Protein AF-A0A9Q0DMM7-F1 (afdb_monomer_lite)

Secondary structure (DSSP, 8-state):
----------------------------PPP--EEEEEE-SSEEEEEEE-TTS-EEEEEEEE-HHHHHHTTS--HHHHHHHHHHHHHHHHHHHHHHTT---HHHHGGGG-TT-HHHHHHHHHHHHHHHHHHHHTTT-HHHHHHHHHHHHHHHGGGSGGGTT-SSTTTT--

Structure (mmCIF, N/CA/C/O backbone):
data_AF-A0A9Q0DMM7-F1
#
_entry.id   AF-A0A9Q0DMM7-F1
#
loop_
_atom_site.group_PDB
_atom_site.id
_atom_site.type_symbol
_atom_site.label_atom_id
_atom_site.label_alt_id
_atom_site.label_comp_id
_atom_site.label_asym_id
_atom_site.label_entity_id
_atom_site.label_seq_id
_atom_site.pdbx_PDB_ins_code
_atom_site.Cartn_x
_atom_site.Cartn_y
_atom_site.Cartn_z
_atom_site.occupancy
_atom_site.B_iso_or_equiv
_atom_site.auth_seq_id
_atom_site.auth_comp_id
_atom_site.auth_asym_id
_atom_site.auth_atom_id
_atom_site.pdbx_PDB_model_num
ATOM 1 N N . MET A 1 1 ? -28.300 35.773 27.683 1.00 30.55 1 MET A N 1
ATOM 2 C CA . MET A 1 1 ? -27.176 36.461 28.358 1.00 30.55 1 MET A CA 1
ATOM 3 C C . MET A 1 1 ? -25.906 35.938 27.689 1.00 30.55 1 MET A C 1
ATOM 5 O O . MET A 1 1 ? -25.625 34.771 27.872 1.00 30.55 1 MET A O 1
ATOM 9 N N . PHE A 1 2 ? -25.203 36.605 26.772 1.00 29.02 2 PHE A N 1
ATOM 10 C CA . PHE A 1 2 ? -25.116 38.011 26.368 1.00 29.02 2 PHE A CA 1
ATOM 11 C C . PHE A 1 2 ? -25.062 38.158 24.834 1.00 29.02 2 PHE A C 1
ATOM 13 O O . PHE A 1 2 ? -24.636 37.261 24.115 1.00 29.02 2 PHE A O 1
ATOM 20 N N . THR A 1 3 ? -25.513 39.324 24.383 1.00 26.81 3 THR A N 1
ATOM 21 C CA . THR A 1 3 ? -25.592 39.852 23.017 1.00 26.81 3 THR A CA 1
ATOM 22 C C . THR A 1 3 ? -24.279 40.501 22.562 1.00 26.81 3 THR A C 1
ATOM 24 O O . THR A 1 3 ? -23.612 41.165 23.353 1.00 26.81 3 THR A O 1
ATOM 27 N N . PHE A 1 4 ? -23.953 40.378 21.272 1.00 29.50 4 PHE A N 1
ATOM 28 C CA . PHE A 1 4 ? -22.890 41.130 20.592 1.00 29.50 4 PHE A CA 1
ATOM 29 C C . PHE A 1 4 ? -23.296 42.605 20.417 1.00 29.50 4 PHE A C 1
ATOM 31 O O . PHE A 1 4 ? -24.416 42.882 19.993 1.00 29.50 4 PHE A O 1
ATOM 38 N N . SER A 1 5 ? -22.385 43.544 20.695 1.00 28.59 5 SER A N 1
ATOM 39 C CA . SER A 1 5 ? -22.542 44.965 20.354 1.00 28.59 5 SER A CA 1
ATOM 40 C C . SER A 1 5 ? -21.302 45.477 19.625 1.00 28.59 5 SER A C 1
ATOM 42 O O . SER A 1 5 ? -20.171 45.342 20.091 1.00 28.59 5 SER A O 1
ATOM 44 N N . SER A 1 6 ? -21.547 46.044 18.451 1.00 35.44 6 SER A N 1
ATOM 45 C CA . SER A 1 6 ? -20.619 46.744 17.571 1.00 35.44 6 SER A CA 1
ATOM 46 C C . SER A 1 6 ? -20.380 48.177 18.047 1.00 35.44 6 SER A C 1
ATOM 48 O O . SER A 1 6 ? -21.360 48.891 18.248 1.00 35.44 6 SER A O 1
ATOM 50 N N . SER A 1 7 ? -19.117 48.618 18.128 1.00 31.31 7 SER A N 1
ATOM 51 C CA . SER A 1 7 ? -18.622 49.970 17.767 1.00 31.31 7 SER A CA 1
ATOM 52 C C . SER A 1 7 ? -17.307 50.284 18.484 1.00 31.31 7 SER A C 1
ATOM 54 O O . SER A 1 7 ? -17.324 50.510 19.685 1.00 31.31 7 SER A O 1
ATOM 56 N N . CYS A 1 8 ? -16.191 50.399 17.755 1.00 29.12 8 CYS A N 1
ATOM 57 C CA . CYS A 1 8 ? -15.262 51.524 17.941 1.00 29.12 8 CYS A CA 1
ATOM 58 C C . CYS A 1 8 ? -14.242 51.574 16.792 1.00 29.12 8 CYS A C 1
ATOM 60 O O . CYS A 1 8 ? -13.250 50.851 16.763 1.00 29.12 8 CYS A O 1
ATOM 62 N N . LEU A 1 9 ? -14.527 52.434 15.817 1.00 33.62 9 LEU A N 1
ATOM 63 C CA . LEU A 1 9 ? -13.656 52.799 14.705 1.00 33.62 9 LEU A CA 1
ATOM 64 C C . LEU A 1 9 ? -12.988 54.144 15.037 1.00 33.62 9 LEU A C 1
ATOM 66 O O . LEU A 1 9 ? -13.688 55.073 15.437 1.00 33.62 9 LEU A O 1
ATOM 70 N N . ARG A 1 10 ? -11.688 54.246 14.714 1.00 33.25 10 ARG A N 1
ATOM 71 C CA . ARG A 1 10 ? -10.814 55.441 14.578 1.00 33.25 10 ARG A CA 1
ATOM 72 C C . ARG A 1 10 ? -9.866 55.768 15.739 1.00 33.25 10 ARG A C 1
ATOM 74 O O . ARG A 1 10 ? -10.251 56.414 16.706 1.00 33.25 10 ARG A O 1
ATOM 81 N N . LYS A 1 11 ? -8.567 55.576 15.478 1.00 35.16 11 LYS A N 1
ATOM 82 C CA . LYS A 1 11 ? -7.659 56.669 15.057 1.00 35.16 11 LYS A CA 1
ATOM 83 C C . LYS A 1 11 ? -6.319 56.109 14.546 1.00 35.16 11 LYS A C 1
ATOM 85 O O . LYS A 1 11 ? -5.610 55.437 15.280 1.00 35.16 11 LYS A O 1
ATOM 90 N N . LEU A 1 12 ? -5.991 56.415 13.289 1.00 35.47 12 LEU A N 1
ATOM 91 C CA . LEU A 1 12 ? -4.616 56.443 12.763 1.00 35.47 12 LEU A CA 1
ATOM 92 C C . LEU A 1 12 ? -3.991 57.810 13.114 1.00 35.47 12 LEU A C 1
ATOM 94 O O . LEU A 1 12 ? -4.735 58.779 13.294 1.00 35.47 12 LEU A O 1
ATOM 98 N N . PRO A 1 13 ? -2.652 57.918 13.157 1.00 37.44 13 PRO A N 1
ATOM 99 C CA . PRO A 1 13 ? -1.992 58.518 12.000 1.00 37.44 13 PRO A CA 1
ATOM 100 C C . PRO A 1 13 ? -0.751 57.754 11.511 1.00 37.44 13 PRO A C 1
ATOM 102 O O . PRO A 1 13 ? -0.219 56.854 12.149 1.00 37.44 13 PRO A O 1
ATOM 105 N N . GLN A 1 14 ? -0.374 58.134 10.296 1.00 43.25 14 GLN A N 1
ATOM 106 C CA . GLN A 1 14 ? 0.559 57.529 9.358 1.00 43.25 14 GLN A CA 1
ATOM 107 C C . GLN A 1 14 ? 2.015 57.500 9.845 1.00 43.25 14 GLN A C 1
ATOM 109 O O . GLN A 1 14 ? 2.543 58.522 10.273 1.00 43.25 14 GLN A O 1
ATOM 114 N N . PHE A 1 15 ? 2.705 56.382 9.606 1.00 33.47 15 PHE A N 1
ATOM 115 C CA . PHE A 1 15 ? 4.118 56.414 9.229 1.00 33.47 15 PHE A CA 1
ATOM 116 C C . PHE A 1 15 ? 4.385 55.340 8.170 1.00 33.47 15 PHE A C 1
ATOM 118 O O . PHE A 1 15 ? 4.264 54.140 8.405 1.00 33.47 15 PHE A O 1
ATOM 125 N N . CYS A 1 16 ? 4.670 55.809 6.959 1.00 33.88 16 CYS A N 1
ATOM 126 C CA . CYS A 1 16 ? 5.078 55.015 5.812 1.00 33.88 16 CYS A CA 1
ATOM 127 C C . CYS A 1 16 ? 6.544 54.615 5.998 1.00 33.88 16 CYS A C 1
ATOM 129 O O . CYS A 1 16 ? 7.362 55.506 6.183 1.00 33.88 16 CYS A O 1
ATOM 131 N N . HIS A 1 17 ? 6.890 53.326 5.910 1.00 30.48 17 HIS A N 1
ATOM 132 C CA . HIS A 1 17 ? 8.132 52.912 5.250 1.00 30.48 17 HIS A CA 1
ATOM 133 C C . HIS A 1 17 ? 8.138 51.412 4.901 1.00 30.48 17 HIS A C 1
ATOM 135 O O . HIS A 1 17 ? 8.048 50.547 5.763 1.00 30.48 17 HIS A O 1
ATOM 141 N N . LYS A 1 18 ? 8.357 51.170 3.601 1.00 33.38 18 LYS A N 1
ATOM 142 C CA . LYS A 1 18 ? 8.750 49.927 2.911 1.00 33.38 18 LYS A CA 1
ATOM 143 C C . LYS A 1 18 ? 7.692 48.827 2.751 1.00 33.38 18 LYS A C 1
ATOM 145 O O . LYS A 1 18 ? 7.510 47.937 3.568 1.00 33.38 18 LYS A O 1
ATOM 150 N N . HIS A 1 19 ? 7.103 48.864 1.557 1.00 34.56 19 HIS A N 1
ATOM 151 C CA . HIS A 1 19 ? 6.472 47.754 0.856 1.00 34.56 19 HIS A CA 1
ATOM 152 C C . HIS A 1 19 ? 7.288 46.452 0.962 1.00 34.56 19 HIS A C 1
ATOM 154 O O . HIS A 1 19 ? 8.344 46.330 0.343 1.00 34.56 19 HIS A O 1
ATOM 160 N N . TYR A 1 20 ? 6.733 45.443 1.631 1.00 35.78 20 TYR A N 1
ATOM 161 C CA . TYR A 1 20 ? 6.921 44.049 1.241 1.00 35.78 20 TYR A CA 1
ATOM 162 C C . TYR A 1 20 ? 5.550 43.526 0.820 1.00 35.78 20 TYR A C 1
ATOM 164 O O . TYR A 1 20 ? 4.723 43.137 1.640 1.00 35.78 20 TYR A O 1
ATOM 172 N N . SER A 1 21 ? 5.273 43.618 -0.482 1.00 41.47 21 SER A N 1
ATOM 173 C CA . SER A 1 21 ? 4.115 42.973 -1.094 1.00 41.47 21 SER A CA 1
ATOM 174 C C . SER A 1 21 ? 4.386 41.471 -1.115 1.00 41.47 21 SER A C 1
ATOM 176 O O . SER A 1 21 ? 4.878 40.924 -2.102 1.00 41.47 21 SER A O 1
ATOM 178 N N . ALA A 1 22 ? 4.124 40.807 0.008 1.00 41.72 22 ALA A N 1
ATOM 179 C CA . ALA A 1 22 ? 3.974 39.366 0.024 1.00 41.72 22 ALA A CA 1
ATOM 180 C C . ALA A 1 22 ? 2.647 39.066 -0.673 1.00 41.72 22 ALA A C 1
ATOM 182 O O . ALA A 1 22 ? 1.584 39.077 -0.055 1.00 41.72 22 ALA A O 1
ATOM 183 N N . ARG A 1 23 ? 2.702 38.828 -1.988 1.00 40.38 23 ARG A N 1
ATOM 184 C CA . ARG A 1 23 ? 1.672 38.028 -2.649 1.00 40.38 23 ARG A CA 1
ATOM 185 C C . ARG A 1 23 ? 1.585 36.746 -1.838 1.00 40.38 23 ARG A C 1
ATOM 187 O O . ARG A 1 23 ? 2.533 35.967 -1.840 1.00 40.38 23 ARG A O 1
ATOM 194 N N . THR A 1 24 ? 0.495 36.561 -1.106 1.00 43.53 24 THR A N 1
ATOM 195 C CA . THR A 1 24 ? 0.180 35.285 -0.481 1.00 43.53 24 THR A CA 1
ATOM 196 C C . THR A 1 24 ? -0.076 34.328 -1.633 1.00 43.53 24 THR A C 1
ATOM 198 O O . THR A 1 24 ? -1.174 34.237 -2.174 1.00 43.53 24 THR A O 1
ATOM 201 N N . CYS A 1 25 ? 0.988 33.683 -2.094 1.00 37.75 25 CYS A N 1
ATOM 202 C CA . CYS A 1 25 ? 0.890 32.438 -2.814 1.00 37.75 25 CYS A CA 1
ATOM 203 C C . CYS A 1 25 ? 0.154 31.502 -1.861 1.00 37.75 25 CYS A C 1
ATOM 205 O O . CYS A 1 25 ? 0.734 30.986 -0.909 1.00 37.75 25 CYS A O 1
ATOM 207 N N . VAL A 1 26 ? -1.153 31.352 -2.077 1.00 43.66 26 VAL A N 1
ATOM 208 C CA . VAL A 1 26 ? -1.916 30.232 -1.543 1.00 43.66 26 VAL A CA 1
ATOM 209 C C . VAL A 1 26 ? -1.292 29.004 -2.191 1.00 43.66 26 VAL A C 1
ATOM 211 O O . VAL A 1 26 ? -1.667 28.587 -3.283 1.00 43.66 26 VAL A O 1
ATOM 214 N N . THR A 1 27 ? -0.234 28.485 -1.573 1.00 45.22 27 THR A N 1
ATOM 215 C CA . THR A 1 27 ? 0.205 27.119 -1.800 1.00 45.22 27 THR A CA 1
ATOM 216 C C . THR A 1 27 ? -1.016 26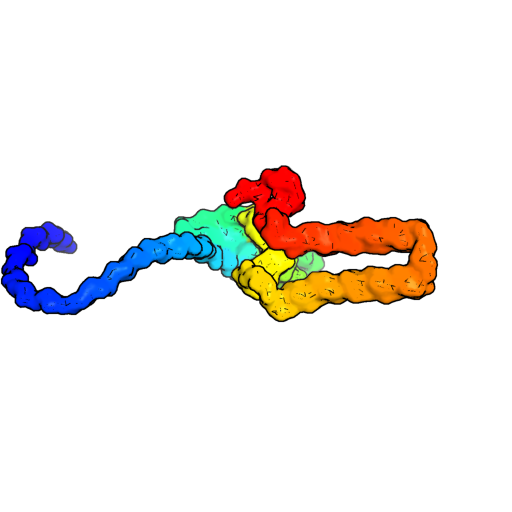.273 -1.489 1.00 45.22 27 THR A C 1
ATOM 218 O O . THR A 1 27 ? -1.499 26.329 -0.358 1.00 45.22 27 THR A O 1
ATOM 221 N N . ALA A 1 28 ? -1.566 25.579 -2.488 1.00 49.03 28 ALA A N 1
ATOM 222 C CA . ALA A 1 28 ? -2.599 24.580 -2.267 1.00 49.03 28 ALA A CA 1
ATOM 223 C C . ALA A 1 28 ? -2.093 23.651 -1.155 1.00 49.03 28 ALA A C 1
ATOM 225 O O . ALA A 1 28 ? -1.141 22.897 -1.351 1.00 49.03 28 ALA A O 1
ATOM 226 N N . SER A 1 29 ? -2.634 23.821 0.050 1.00 53.06 29 SER A N 1
ATOM 227 C CA . SER A 1 29 ? -2.330 22.957 1.180 1.00 53.06 29 SER A CA 1
ATOM 228 C C . SER A 1 29 ? -2.863 21.593 0.793 1.00 53.06 29 SER A C 1
ATOM 230 O O . SER A 1 29 ? -4.060 21.484 0.533 1.00 53.06 29 SER A O 1
ATOM 232 N N . SER A 1 30 ? -2.008 20.572 0.738 1.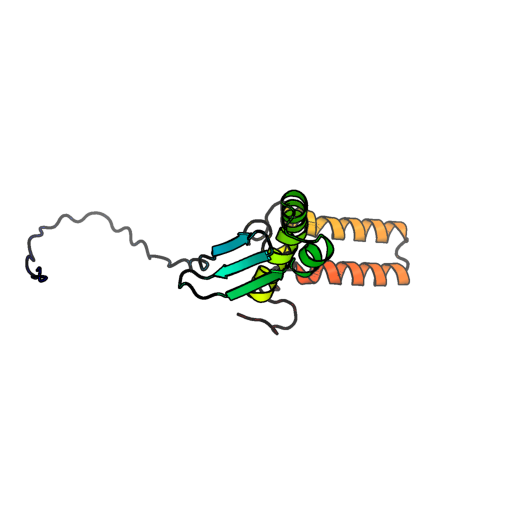00 58.59 30 SER A N 1
ATOM 233 C CA . SER A 1 30 ? -2.499 19.197 0.649 1.00 58.59 30 SER A CA 1
ATOM 234 C C . SER A 1 30 ? -3.564 18.987 1.735 1.00 58.59 30 SER A C 1
ATOM 236 O O . SER A 1 30 ? -3.352 19.464 2.862 1.00 58.59 30 SER A O 1
ATOM 238 N N . PRO A 1 31 ? -4.702 18.345 1.414 1.00 66.69 31 PRO A N 1
ATOM 239 C CA . PRO A 1 31 ? -5.746 18.079 2.396 1.00 66.69 31 PRO A CA 1
ATOM 240 C C . PRO A 1 31 ? -5.147 17.317 3.579 1.00 66.69 31 PRO A C 1
ATOM 242 O O . PRO A 1 31 ? -4.250 16.478 3.412 1.00 66.69 31 PRO A O 1
ATOM 245 N N . ARG A 1 32 ? -5.577 17.665 4.793 1.00 77.88 32 ARG A N 1
ATOM 246 C CA . ARG A 1 32 ? -5.046 17.047 6.010 1.00 77.88 32 ARG A CA 1
ATOM 247 C C . ARG A 1 32 ? -5.845 15.789 6.272 1.00 77.88 32 ARG A C 1
ATOM 249 O O . ARG A 1 32 ? -6.963 15.843 6.762 1.00 77.88 32 ARG A O 1
ATOM 256 N N . LEU A 1 33 ? -5.226 14.660 5.965 1.00 86.25 33 LEU A N 1
ATOM 257 C CA . LEU A 1 33 ? -5.836 13.355 6.152 1.00 86.25 33 LEU A CA 1
ATOM 258 C C . LEU A 1 33 ? -5.548 12.814 7.550 1.00 86.25 33 LEU A C 1
ATOM 260 O O . LEU A 1 33 ? -4.423 12.914 8.049 1.00 86.25 33 LEU A O 1
ATOM 264 N N . VAL A 1 34 ? -6.565 12.213 8.158 1.00 90.38 34 VAL A N 1
ATOM 265 C CA . VAL A 1 34 ? -6.492 11.563 9.467 1.00 90.38 34 VAL A CA 1
ATOM 266 C C . VAL A 1 34 ? -6.767 10.074 9.286 1.00 90.38 34 VAL A C 1
ATOM 268 O O . VAL A 1 34 ? -7.806 9.698 8.753 1.00 90.38 34 VAL A O 1
ATOM 271 N N . LEU A 1 35 ? -5.836 9.227 9.733 1.00 91.62 35 LEU A N 1
ATOM 272 C CA . LEU A 1 35 ? -6.028 7.778 9.816 1.00 91.62 35 LEU A CA 1
ATOM 273 C C . LEU A 1 35 ? -6.462 7.418 11.241 1.00 91.62 35 LEU A C 1
ATOM 275 O O . LEU A 1 35 ? -5.671 7.535 12.178 1.00 91.62 35 LEU A O 1
ATOM 279 N N . GLY A 1 36 ? -7.706 6.976 11.395 1.00 94.06 36 GLY A N 1
ATOM 280 C CA . GLY A 1 36 ? -8.206 6.350 12.615 1.00 94.06 36 GLY A CA 1
ATOM 281 C C . GLY A 1 36 ? -7.953 4.847 12.578 1.00 94.06 36 GLY A C 1
ATOM 282 O O . GLY A 1 36 ? -8.215 4.208 11.561 1.00 94.06 36 GLY A O 1
ATOM 283 N N . ILE A 1 37 ? -7.449 4.286 13.676 1.00 95.31 37 ILE A N 1
ATOM 284 C CA . ILE A 1 37 ? -7.319 2.839 13.886 1.00 95.31 37 ILE A CA 1
ATOM 285 C C . ILE A 1 37 ? -8.060 2.510 15.174 1.00 95.31 37 ILE A C 1
ATOM 287 O O . ILE A 1 37 ? -7.828 3.164 16.188 1.00 95.31 37 ILE A O 1
ATOM 291 N N . GLU A 1 38 ? -8.910 1.492 15.124 1.00 94.75 38 GLU A N 1
ATOM 292 C CA . GLU A 1 38 ? -9.685 1.008 16.263 1.00 94.75 38 GLU A CA 1
ATOM 293 C C . GLU A 1 38 ? -9.421 -0.486 16.473 1.00 94.75 38 GLU A C 1
ATOM 295 O O . GLU A 1 38 ? -9.421 -1.276 15.524 1.00 94.75 38 GLU A O 1
ATOM 300 N N . THR A 1 39 ? -9.195 -0.885 17.723 1.00 93.38 39 THR A N 1
ATOM 301 C CA . THR A 1 39 ? -8.989 -2.287 18.112 1.00 93.38 39 THR A CA 1
ATOM 302 C C . THR A 1 39 ? -9.874 -2.617 19.309 1.00 93.38 39 THR A C 1
ATOM 304 O O . THR A 1 39 ? -9.534 -2.264 20.441 1.00 93.38 39 THR A O 1
ATOM 307 N N . SER A 1 40 ? -10.996 -3.296 19.066 1.00 89.88 40 SER A N 1
ATOM 308 C CA . SER A 1 40 ? -11.815 -3.897 20.126 1.00 89.88 40 SER A CA 1
ATOM 309 C C . SER A 1 40 ? -11.280 -5.291 20.469 1.00 89.88 40 SER A C 1
ATOM 311 O O . SER A 1 40 ? -10.343 -5.755 19.843 1.00 89.88 40 SER A O 1
ATOM 313 N N . CYS A 1 41 ? -11.858 -5.997 21.446 1.00 84.81 41 CYS A N 1
ATOM 314 C CA . CYS A 1 41 ? -11.416 -7.363 21.769 1.00 84.81 41 CYS A CA 1
ATOM 315 C C . CYS A 1 41 ? -11.735 -8.403 20.678 1.00 84.81 41 CYS A C 1
ATOM 317 O O . CYS A 1 41 ? -11.203 -9.506 20.730 1.00 84.81 41 CYS A O 1
ATOM 319 N N . ASP A 1 42 ? -12.634 -8.080 19.752 1.00 90.75 42 ASP A N 1
ATOM 320 C CA . ASP A 1 42 ? -13.186 -8.980 18.742 1.00 90.75 42 ASP A CA 1
ATOM 321 C C . ASP A 1 42 ? -13.054 -8.447 17.307 1.00 90.75 42 ASP A C 1
ATOM 323 O O . ASP A 1 42 ? -13.351 -9.174 16.359 1.00 90.75 42 ASP A O 1
ATOM 327 N N . GLU A 1 43 ? -12.595 -7.209 17.113 1.00 93.06 43 GLU A N 1
ATOM 328 C CA . GLU A 1 43 ? -12.526 -6.557 15.805 1.00 93.06 43 GLU A CA 1
ATOM 329 C C . GLU A 1 43 ? -11.290 -5.656 15.664 1.00 93.06 43 GLU A C 1
ATOM 331 O O . GLU A 1 43 ? -10.634 -5.243 16.622 1.00 93.06 43 GLU A O 1
ATOM 336 N N . THR A 1 44 ? -10.910 -5.372 14.422 1.00 95.75 44 THR A N 1
ATOM 337 C CA . THR A 1 44 ? -9.834 -4.431 14.078 1.00 95.75 44 THR A CA 1
ATOM 338 C C . THR A 1 44 ? -10.266 -3.616 12.880 1.00 95.75 44 THR A C 1
ATOM 340 O O . THR A 1 44 ? -10.540 -4.181 11.822 1.00 95.75 44 THR A O 1
ATOM 343 N N . GLY A 1 45 ? -10.338 -2.300 13.044 1.00 96.06 45 GLY A N 1
ATOM 344 C CA . GLY A 1 45 ? -10.825 -1.370 12.035 1.00 96.06 45 GLY A CA 1
ATOM 345 C C . GLY A 1 45 ? -9.836 -0.250 11.744 1.00 96.06 45 GLY A C 1
ATOM 346 O O . GLY A 1 45 ? -9.017 0.114 12.588 1.00 96.06 45 GLY A O 1
ATOM 347 N N . ALA A 1 46 ? -9.915 0.304 10.539 1.00 96.62 46 ALA A N 1
ATOM 348 C CA . ALA A 1 46 ? -9.257 1.553 10.191 1.00 96.62 46 ALA A CA 1
ATOM 349 C C . ALA A 1 46 ? -10.132 2.372 9.244 1.00 96.62 46 ALA A C 1
ATOM 351 O O . ALA A 1 46 ? -10.847 1.815 8.409 1.00 96.62 46 ALA A O 1
ATOM 352 N N . ALA A 1 47 ? -10.038 3.693 9.355 1.00 94.69 47 ALA A N 1
ATOM 353 C CA . ALA A 1 47 ? -10.740 4.639 8.503 1.00 94.69 47 ALA A CA 1
ATOM 354 C C . ALA A 1 47 ? -9.850 5.844 8.195 1.00 94.69 47 ALA A C 1
ATOM 356 O O . ALA A 1 47 ? -9.108 6.318 9.055 1.00 94.69 47 ALA A O 1
ATOM 357 N N . VAL A 1 48 ? -9.933 6.349 6.969 1.00 91.69 48 VAL A N 1
ATOM 358 C CA . VAL A 1 48 ? -9.263 7.575 6.540 1.00 91.69 48 VAL A CA 1
ATOM 359 C C . VAL A 1 48 ? -10.306 8.665 6.371 1.00 91.69 48 VAL A C 1
ATOM 361 O O . VAL A 1 48 ? -11.289 8.465 5.660 1.00 91.69 48 VAL A O 1
ATOM 364 N N . MET A 1 49 ? -10.083 9.810 7.007 1.00 91.00 49 MET A N 1
ATOM 365 C CA . MET A 1 49 ? -10.971 10.969 6.973 1.00 91.00 49 MET A CA 1
ATOM 366 C C . MET A 1 49 ? -10.238 12.217 6.480 1.00 91.00 49 MET A C 1
ATOM 368 O O . MET A 1 49 ? -9.024 12.339 6.664 1.00 91.00 49 MET A O 1
ATOM 372 N N . ASP A 1 50 ? -10.976 13.143 5.876 1.00 87.44 50 ASP A N 1
ATOM 373 C CA . ASP A 1 50 ? -10.483 14.482 5.546 1.00 87.44 50 ASP A CA 1
ATOM 374 C C . ASP A 1 50 ? -10.658 15.478 6.709 1.00 87.44 50 ASP A C 1
ATOM 376 O O . ASP A 1 50 ? -11.253 15.173 7.748 1.00 87.44 50 ASP A O 1
ATOM 380 N N . GLU A 1 51 ? -10.153 16.701 6.542 1.00 85.75 51 GLU A N 1
ATOM 381 C CA . GLU A 1 51 ? -10.298 17.772 7.532 1.00 85.75 51 GLU A CA 1
ATOM 382 C C . GLU A 1 51 ? -11.747 18.229 7.776 1.00 85.75 51 GLU A C 1
ATOM 384 O O . GLU A 1 51 ? -12.005 18.934 8.754 1.00 85.75 51 GLU A O 1
ATOM 389 N N . THR A 1 52 ? -12.686 17.857 6.902 1.00 88.06 52 THR A N 1
ATOM 390 C CA . THR A 1 52 ? -14.115 18.177 7.034 1.00 88.06 52 THR A CA 1
ATOM 391 C C . THR A 1 52 ? -14.880 17.116 7.829 1.00 88.06 52 THR A C 1
ATOM 393 O O . THR A 1 52 ? -16.026 17.348 8.216 1.00 88.06 52 THR A O 1
ATOM 396 N N . GLY A 1 53 ? -14.232 15.987 8.136 1.00 85.88 53 GLY A N 1
ATOM 397 C CA . GLY A 1 53 ? -14.814 14.853 8.850 1.00 85.88 53 GLY A CA 1
ATOM 398 C C . GLY A 1 53 ? -15.496 13.833 7.936 1.00 85.88 53 GLY A C 1
ATOM 399 O O . GLY A 1 53 ? -16.221 12.970 8.431 1.00 85.88 53 GLY A O 1
ATOM 400 N N . VAL A 1 54 ? -15.286 13.909 6.620 1.00 89.31 54 VAL A N 1
ATOM 401 C CA . VAL A 1 54 ? -15.809 12.922 5.668 1.00 89.31 54 VAL A CA 1
ATOM 402 C C . VAL A 1 54 ? -14.891 11.704 5.645 1.00 89.31 54 VAL A C 1
ATOM 404 O O . VAL A 1 54 ? -13.675 11.833 5.511 1.00 89.31 54 VAL A O 1
ATOM 407 N N . VAL A 1 55 ? -15.477 10.508 5.747 1.00 91.44 55 VAL A N 1
ATOM 408 C CA . VAL A 1 55 ? -14.757 9.238 5.581 1.00 91.44 55 VAL A CA 1
ATOM 409 C C . VAL A 1 55 ? -14.494 9.007 4.101 1.00 91.44 55 VAL A C 1
ATOM 411 O O . VAL A 1 55 ? -15.422 8.822 3.317 1.00 91.44 55 VAL A O 1
ATOM 414 N N . LEU A 1 56 ? -13.219 8.990 3.729 1.00 88.62 56 LEU A N 1
ATOM 415 C CA . LEU A 1 56 ? -12.779 8.675 2.376 1.00 88.62 56 LEU A CA 1
ATOM 416 C C . LEU A 1 56 ? -12.777 7.163 2.147 1.00 88.62 56 LEU A C 1
ATOM 418 O O . LEU A 1 56 ? -13.162 6.700 1.079 1.00 88.62 56 LEU A O 1
ATOM 422 N N . GLY A 1 57 ? -12.361 6.379 3.145 1.00 90.56 57 GLY A N 1
ATOM 423 C CA . GLY A 1 57 ? -12.366 4.922 3.055 1.00 90.56 57 GLY A CA 1
ATOM 424 C C . GLY A 1 57 ? -12.165 4.245 4.399 1.00 90.56 57 GLY A C 1
ATOM 425 O O . GLY A 1 57 ? -11.416 4.732 5.240 1.00 90.56 57 GLY A O 1
ATOM 426 N N . GLU A 1 58 ? -12.823 3.106 4.584 1.00 94.44 58 GLU A N 1
ATOM 427 C CA . GLU A 1 58 ? -12.791 2.337 5.826 1.00 94.44 58 GLU A CA 1
ATOM 428 C C . GLU A 1 58 ? -12.781 0.827 5.572 1.00 94.44 58 GLU A C 1
ATOM 430 O O . GLU A 1 58 ? -13.264 0.325 4.545 1.00 94.44 58 GLU A O 1
ATOM 435 N N . TYR A 1 59 ? -12.226 0.092 6.531 1.00 95.06 59 TYR A N 1
ATOM 436 C CA . TYR A 1 59 ? -12.216 -1.362 6.541 1.00 95.06 59 TYR A CA 1
ATOM 437 C C . TYR A 1 59 ? -12.278 -1.895 7.973 1.00 95.06 59 TYR A C 1
ATOM 439 O O . TYR A 1 59 ? -11.629 -1.357 8.867 1.00 95.06 59 TYR A O 1
ATOM 447 N N . LEU A 1 60 ? -13.020 -2.986 8.167 1.00 95.75 60 LEU A N 1
ATOM 448 C CA . LEU A 1 60 ? -13.177 -3.683 9.441 1.00 95.75 60 LEU A CA 1
ATOM 449 C C . LEU A 1 60 ? -12.898 -5.176 9.242 1.00 95.75 60 LEU A C 1
ATOM 451 O O . LEU A 1 60 ? -13.430 -5.798 8.321 1.00 95.75 60 LEU A O 1
ATOM 455 N N . HIS A 1 61 ? -12.083 -5.755 10.117 1.00 94.44 61 HIS A N 1
ATOM 456 C CA . HIS A 1 61 ? -11.829 -7.187 10.198 1.00 94.44 61 HIS A CA 1
ATOM 457 C C . HIS A 1 61 ? -12.409 -7.746 11.500 1.00 94.44 61 HIS A C 1
ATOM 459 O O . HIS A 1 61 ? -11.961 -7.377 12.586 1.00 94.44 61 HIS A O 1
ATOM 465 N N . SER A 1 62 ? -13.390 -8.644 11.386 1.00 93.19 62 SER A N 1
ATOM 466 C CA . SER A 1 62 ? -14.034 -9.287 12.535 1.00 93.19 62 SER A CA 1
ATOM 467 C C . SER A 1 62 ? -13.362 -10.616 12.877 1.00 93.19 62 SER A C 1
ATOM 469 O O . SER A 1 62 ? -13.115 -11.443 12.001 1.00 93.19 62 SER A O 1
ATOM 471 N N . GLN A 1 63 ? -13.119 -10.845 14.166 1.00 88.44 63 GLN A N 1
ATOM 472 C CA . GLN A 1 63 ? -12.490 -12.048 14.726 1.00 88.44 63 GLN A CA 1
ATOM 473 C C . GLN A 1 63 ? -13.516 -12.988 15.379 1.00 88.44 63 GLN A C 1
ATOM 475 O O . GLN A 1 63 ? -13.161 -13.979 16.024 1.00 88.44 63 GLN A O 1
ATOM 480 N N . LYS A 1 64 ? -14.812 -12.708 15.193 1.00 88.25 64 LYS A N 1
ATOM 481 C CA . LYS A 1 64 ? -15.925 -13.424 15.829 1.00 88.25 64 LYS A CA 1
ATOM 482 C C . LYS A 1 64 ? -15.871 -14.938 15.615 1.00 88.25 64 LYS A C 1
ATOM 484 O O . LYS A 1 64 ? -16.121 -15.695 16.548 1.00 88.25 64 LYS A O 1
ATOM 489 N N . GLU A 1 65 ? -15.509 -15.395 14.417 1.00 88.19 65 GLU A N 1
ATOM 490 C CA . GLU A 1 65 ? -15.417 -16.830 14.119 1.00 88.19 65 GLU A CA 1
ATOM 491 C C . GLU A 1 65 ? -14.309 -17.529 14.922 1.00 88.19 65 GLU A C 1
ATOM 493 O O . GLU A 1 65 ? -14.490 -18.664 15.370 1.00 88.19 65 GLU A O 1
ATOM 498 N N . VAL A 1 66 ? -13.181 -16.851 15.157 1.00 87.31 66 VAL A N 1
ATOM 499 C CA . VAL A 1 66 ? -12.081 -17.404 15.956 1.00 87.31 66 VAL A CA 1
ATOM 500 C C . VAL A 1 66 ? -12.511 -17.538 17.413 1.00 87.31 66 VAL A C 1
ATOM 502 O O . VAL A 1 66 ? -12.353 -18.610 17.995 1.00 87.31 66 VAL A O 1
ATOM 505 N N . HIS A 1 67 ? -13.148 -16.505 17.968 1.00 87.94 67 HIS A N 1
ATOM 506 C CA . HIS A 1 67 ? -13.639 -16.528 19.347 1.00 87.94 67 HIS A CA 1
ATOM 507 C C . HIS A 1 67 ? -14.751 -17.552 19.582 1.00 87.94 67 HIS A C 1
ATOM 509 O O . HIS A 1 67 ? -14.802 -18.167 20.648 1.00 87.94 67 HIS A O 1
ATOM 515 N N . LEU A 1 68 ? -15.605 -17.799 18.583 1.00 89.12 68 LEU A N 1
ATOM 516 C CA . LEU A 1 68 ? -16.600 -18.873 18.645 1.00 89.12 68 LEU A CA 1
ATOM 517 C C . LEU A 1 68 ? -15.935 -20.256 18.721 1.00 89.12 68 LEU A C 1
ATOM 519 O O . LEU A 1 68 ? -16.372 -21.097 19.504 1.00 89.12 68 LEU A O 1
ATOM 523 N N . LYS A 1 69 ? -14.855 -20.485 17.962 1.00 88.81 69 LYS A N 1
ATOM 524 C CA . LYS A 1 69 ? -14.102 -21.753 17.980 1.00 88.81 69 LYS A CA 1
ATOM 525 C C . LYS A 1 69 ? -13.322 -21.964 19.279 1.00 88.81 69 LYS A C 1
ATOM 527 O O . LYS A 1 69 ? -13.196 -23.099 19.727 1.00 88.81 69 LYS A O 1
ATOM 532 N N . THR A 1 70 ? -12.818 -20.895 19.894 1.00 85.38 70 THR A N 1
ATOM 533 C CA . THR A 1 70 ? -12.063 -20.959 21.157 1.00 85.38 70 THR A CA 1
ATOM 534 C C . THR A 1 70 ? -12.942 -20.935 22.410 1.00 85.38 70 THR A C 1
ATOM 536 O O . THR A 1 70 ? -12.412 -20.982 23.516 1.00 85.38 70 THR A O 1
ATOM 539 N N . GLY A 1 71 ? -14.271 -20.876 22.264 1.00 89.88 71 GLY A N 1
ATOM 540 C CA . GLY A 1 71 ? -15.208 -20.853 23.393 1.00 89.88 71 GLY A CA 1
ATOM 541 C C . GLY A 1 71 ? -15.271 -19.511 24.130 1.00 89.88 71 GLY A C 1
ATOM 542 O O . GLY A 1 71 ? -15.700 -19.465 25.280 1.00 89.88 71 GLY A O 1
ATOM 543 N N . GLY A 1 72 ? -14.839 -18.423 23.488 1.00 89.62 72 GLY A N 1
ATOM 544 C CA . GLY A 1 72 ? -14.836 -17.077 24.051 1.00 89.62 72 GLY A CA 1
ATOM 545 C C . GLY A 1 72 ? -13.637 -16.235 23.618 1.00 89.62 72 GLY A C 1
ATOM 546 O O . GLY A 1 72 ? -12.780 -16.660 22.836 1.00 89.62 72 GLY A O 1
ATOM 547 N N . ILE A 1 73 ? -13.587 -15.015 24.153 1.00 90.62 73 ILE A N 1
ATOM 548 C CA . ILE A 1 73 ? -12.499 -14.064 23.924 1.00 90.62 73 ILE A CA 1
ATOM 549 C C . ILE A 1 73 ? -11.326 -14.436 24.830 1.00 90.62 73 ILE A C 1
ATOM 551 O O . ILE A 1 73 ? -11.409 -14.336 26.053 1.00 90.62 73 ILE A O 1
ATOM 555 N N . ILE A 1 74 ? -10.220 -14.848 24.216 1.00 93.62 74 ILE A N 1
ATOM 556 C CA . ILE A 1 74 ? -8.954 -15.094 24.906 1.00 93.62 74 ILE A CA 1
ATOM 557 C C . ILE A 1 74 ? -8.040 -13.895 24.615 1.00 93.62 74 ILE A C 1
ATOM 559 O O . ILE A 1 74 ? -7.667 -13.716 23.453 1.00 93.62 74 ILE A O 1
ATOM 563 N N . PRO A 1 75 ? -7.641 -13.091 25.621 1.00 90.31 75 PRO A N 1
ATOM 564 C CA . PRO A 1 75 ? -6.899 -11.847 25.394 1.00 90.31 75 PRO A CA 1
ATOM 565 C C . PRO A 1 75 ? -5.598 -12.021 24.604 1.00 90.31 75 PRO A C 1
ATOM 567 O O . PRO A 1 75 ? -5.266 -11.190 23.765 1.00 90.31 75 PRO A O 1
ATOM 570 N N . THR A 1 76 ? -4.874 -13.121 24.830 1.00 92.00 76 THR A N 1
ATOM 571 C CA . THR A 1 76 ? -3.625 -13.418 24.113 1.00 92.00 76 THR A CA 1
ATOM 572 C C . THR A 1 76 ? -3.862 -13.728 22.636 1.00 92.00 76 THR A C 1
ATOM 574 O O . THR A 1 76 ? -3.092 -13.282 21.788 1.00 92.00 76 THR A O 1
ATOM 577 N N . VAL A 1 77 ? -4.946 -14.442 22.315 1.00 91.44 77 VAL A N 1
ATOM 578 C CA . VAL A 1 77 ? -5.338 -14.742 20.930 1.00 91.44 77 VAL A CA 1
ATOM 579 C C . VAL A 1 77 ? -5.815 -13.471 20.230 1.00 91.44 77 VAL A C 1
ATOM 581 O O . VAL A 1 77 ? -5.354 -13.191 19.128 1.00 91.44 77 VAL A O 1
ATOM 584 N N . ALA A 1 78 ? -6.660 -12.667 20.884 1.00 90.44 78 ALA A N 1
ATOM 585 C CA . ALA A 1 78 ? -7.119 -11.383 20.348 1.00 90.44 78 ALA A CA 1
ATOM 586 C C . ALA A 1 78 ? -5.934 -10.452 20.032 1.00 90.44 78 ALA A C 1
ATOM 588 O O . ALA A 1 78 ? -5.809 -9.949 18.918 1.00 90.44 78 ALA A O 1
ATOM 589 N N . GLN A 1 79 ? -4.982 -10.309 20.964 1.00 93.06 79 GLN A N 1
ATOM 590 C CA . GLN A 1 79 ? -3.778 -9.498 20.759 1.00 93.06 79 GLN A CA 1
ATOM 591 C C . GLN A 1 79 ? -2.960 -9.954 19.544 1.00 93.06 79 GLN A C 1
ATOM 593 O O . GLN A 1 79 ? -2.479 -9.120 18.770 1.00 93.06 79 GLN A O 1
ATOM 598 N N . GLN A 1 80 ? -2.791 -11.266 19.371 1.00 93.94 80 GLN A N 1
ATOM 599 C CA . GLN A 1 80 ? -2.078 -11.806 18.221 1.00 93.94 80 GLN A CA 1
ATOM 600 C C . GLN A 1 80 ? -2.826 -11.519 16.914 1.00 93.94 80 GLN A C 1
ATOM 602 O O . GLN A 1 80 ? -2.216 -11.018 15.970 1.00 93.94 80 GLN A O 1
ATOM 607 N N . LEU A 1 81 ? -4.142 -11.731 16.885 1.00 92.88 81 LEU A N 1
ATOM 608 C CA . LEU A 1 81 ? -4.969 -11.433 15.718 1.00 92.88 81 LEU A CA 1
ATOM 609 C C . LEU A 1 81 ? -4.947 -9.940 15.364 1.00 92.88 81 LEU A C 1
ATOM 611 O O . LEU A 1 81 ? -4.816 -9.610 14.187 1.00 92.88 81 LEU A O 1
ATOM 615 N N . HIS A 1 82 ? -4.981 -9.026 16.340 1.00 94.44 82 HIS A N 1
ATOM 616 C CA . HIS A 1 82 ? -4.802 -7.592 16.075 1.00 94.44 82 HIS A CA 1
ATOM 617 C C . HIS A 1 82 ? -3.458 -7.310 15.405 1.00 94.44 82 HIS A C 1
ATOM 619 O O . HIS A 1 82 ? -3.398 -6.589 14.411 1.00 94.44 82 HIS A O 1
ATOM 625 N N . ARG A 1 83 ? -2.374 -7.905 15.913 1.00 93.62 83 ARG A N 1
ATOM 626 C CA . ARG A 1 83 ? -1.026 -7.712 15.364 1.00 93.62 83 ARG A CA 1
ATOM 627 C C . ARG A 1 83 ? -0.895 -8.249 13.937 1.00 93.62 83 ARG A C 1
ATOM 629 O O . ARG A 1 83 ? -0.200 -7.637 13.130 1.00 93.62 83 ARG A O 1
ATOM 636 N N . GLU A 1 84 ? -1.551 -9.363 13.633 1.00 93.88 84 GLU A N 1
ATOM 637 C CA . GLU A 1 84 ? -1.551 -9.975 12.300 1.00 93.88 84 GLU A CA 1
ATOM 638 C C . GLU A 1 84 ? -2.386 -9.170 11.289 1.00 93.88 84 GLU A C 1
ATOM 640 O O . GLU A 1 84 ? -1.992 -9.049 10.129 1.00 93.88 84 GLU A O 1
ATOM 645 N N . HIS A 1 85 ? -3.496 -8.562 11.723 1.00 92.75 85 HIS A N 1
ATOM 646 C CA . HIS A 1 85 ? -4.461 -7.929 10.816 1.00 92.75 85 HIS A CA 1
ATOM 647 C C . HIS A 1 85 ? -4.353 -6.402 10.720 1.00 92.75 85 HIS A C 1
ATOM 649 O O . HIS A 1 85 ? -4.836 -5.840 9.737 1.00 92.75 85 HIS A O 1
ATOM 655 N N . ILE A 1 86 ? -3.697 -5.711 11.661 1.00 93.69 86 ILE A N 1
ATOM 656 C CA . ILE A 1 86 ? -3.622 -4.236 11.667 1.00 93.69 86 ILE A CA 1
ATOM 657 C C . ILE A 1 86 ? -3.063 -3.663 10.357 1.00 93.69 86 ILE A C 1
ATOM 659 O O . ILE A 1 86 ? -3.629 -2.725 9.801 1.00 93.69 86 ILE A O 1
ATOM 663 N N . ALA A 1 87 ? -2.001 -4.265 9.812 1.00 91.62 87 ALA A N 1
ATOM 664 C CA . ALA A 1 87 ? -1.398 -3.820 8.556 1.00 91.62 87 ALA A CA 1
ATOM 665 C C . ALA A 1 87 ? -2.357 -4.003 7.369 1.00 91.62 87 ALA A C 1
ATOM 667 O O . ALA A 1 87 ? -2.483 -3.116 6.529 1.00 91.62 87 ALA A O 1
ATOM 668 N N . HIS A 1 88 ? -3.067 -5.132 7.328 1.00 91.31 88 HIS A N 1
ATOM 669 C CA . HIS A 1 88 ? -4.054 -5.427 6.293 1.00 91.31 88 HIS A CA 1
ATOM 670 C C . HIS A 1 88 ? -5.241 -4.457 6.349 1.00 91.31 88 HIS A C 1
ATOM 672 O O . HIS A 1 88 ? -5.666 -3.925 5.327 1.00 91.31 88 HIS A O 1
ATOM 678 N N . VAL A 1 89 ? -5.756 -4.193 7.550 1.00 93.69 89 VAL A N 1
ATOM 679 C CA . VAL A 1 89 ? -6.898 -3.301 7.772 1.00 93.69 89 VAL A CA 1
ATOM 680 C C . VAL A 1 89 ? -6.570 -1.865 7.357 1.00 93.69 89 VAL A C 1
ATOM 682 O O . VAL A 1 89 ? -7.348 -1.241 6.636 1.00 93.69 89 VAL A O 1
ATOM 685 N N . VAL A 1 90 ? -5.388 -1.366 7.732 1.00 91.31 90 VAL A N 1
ATOM 686 C CA . VAL A 1 90 ? -4.902 -0.052 7.286 1.00 91.31 90 VAL A CA 1
ATOM 687 C C . VAL A 1 90 ? -4.735 -0.022 5.769 1.00 91.31 90 VAL A C 1
ATOM 689 O O . VAL A 1 90 ? -5.177 0.929 5.128 1.00 91.31 90 VAL A O 1
ATOM 692 N N . GLN A 1 91 ? -4.146 -1.062 5.176 1.00 87.19 91 GLN A N 1
ATOM 693 C CA . GLN A 1 91 ? -3.951 -1.126 3.729 1.00 87.19 91 GLN A CA 1
ATOM 694 C C . GLN A 1 91 ? -5.282 -1.069 2.968 1.00 87.19 91 GLN A C 1
ATOM 696 O O . GLN A 1 91 ? -5.363 -0.356 1.966 1.00 87.19 91 GLN A O 1
ATOM 701 N N . GLU A 1 92 ? -6.329 -1.744 3.451 1.00 88.50 92 GLU A N 1
ATOM 702 C CA . GLU A 1 92 ? -7.644 -1.685 2.808 1.00 88.50 92 GLU A CA 1
ATOM 703 C C . GLU A 1 92 ? -8.372 -0.366 3.008 1.00 88.50 92 GLU A C 1
ATOM 705 O O . GLU A 1 92 ? -8.970 0.131 2.054 1.00 88.50 92 GLU A O 1
ATOM 710 N N . ALA A 1 93 ? -8.278 0.258 4.181 1.00 89.81 93 ALA A N 1
ATOM 711 C CA 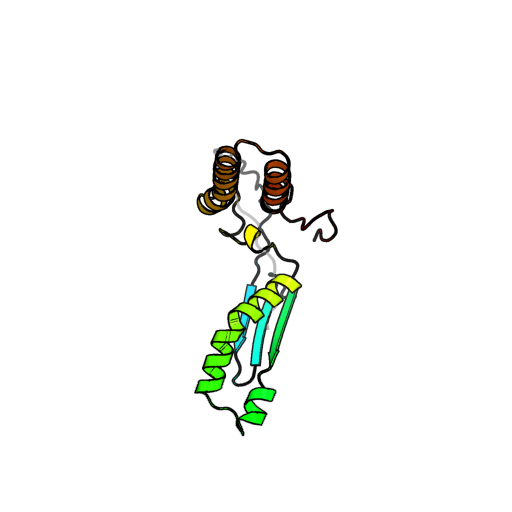. ALA A 1 93 ? -8.805 1.609 4.367 1.00 89.81 93 ALA A CA 1
ATOM 712 C C . ALA A 1 93 ? -8.110 2.615 3.421 1.00 89.81 93 ALA A C 1
ATOM 714 O O . ALA A 1 93 ? -8.761 3.432 2.762 1.00 89.81 93 ALA A O 1
ATOM 715 N N . MET A 1 94 ? -6.786 2.503 3.267 1.00 85.19 94 MET A N 1
ATOM 716 C CA . MET A 1 94 ? -5.996 3.324 2.340 1.00 85.19 94 MET A CA 1
ATOM 717 C C . MET A 1 94 ? -6.308 3.031 0.863 1.00 85.19 94 MET A C 1
ATOM 719 O O . MET A 1 94 ? -6.329 3.946 0.044 1.00 85.19 94 MET A O 1
ATOM 723 N N . ASN A 1 95 ? -6.575 1.775 0.497 1.00 82.94 95 ASN A N 1
ATOM 724 C CA . ASN A 1 95 ? -6.990 1.425 -0.864 1.00 82.94 95 ASN A CA 1
ATOM 725 C C . ASN A 1 95 ? -8.390 1.961 -1.187 1.00 82.94 95 ASN A C 1
ATOM 727 O O . ASN A 1 95 ? -8.601 2.509 -2.270 1.00 82.94 95 ASN A O 1
ATOM 731 N N . ARG A 1 96 ? -9.337 1.819 -0.253 1.00 84.44 96 ARG A N 1
ATOM 732 C CA . ARG A 1 96 ? -10.735 2.247 -0.416 1.00 84.44 96 ARG A CA 1
ATOM 733 C C . ARG A 1 96 ? -10.905 3.757 -0.424 1.00 84.44 96 ARG A C 1
ATOM 735 O O . ARG A 1 96 ? -11.785 4.248 -1.115 1.00 84.44 96 ARG A O 1
ATOM 742 N N . SER A 1 97 ? -10.029 4.479 0.271 1.00 82.12 97 SER A N 1
ATOM 743 C CA . SER A 1 97 ? -10.016 5.948 0.279 1.00 82.12 97 SER A CA 1
ATOM 744 C C . SER A 1 97 ? -9.609 6.583 -1.046 1.00 82.12 97 SER A C 1
ATOM 746 O O . SER A 1 97 ? -9.591 7.805 -1.162 1.00 82.12 97 SER A O 1
ATOM 748 N N . GLY A 1 98 ? -9.261 5.775 -2.051 1.00 73.38 98 GLY A N 1
ATOM 749 C CA . GLY A 1 98 ? -8.809 6.272 -3.343 1.00 73.38 98 GLY A CA 1
ATOM 750 C C . GLY A 1 98 ? -7.444 6.961 -3.272 1.00 73.38 98 GLY A C 1
ATOM 751 O O . GLY A 1 98 ? -6.968 7.522 -4.251 1.00 73.38 98 GLY A O 1
ATOM 752 N N . LEU A 1 99 ? -6.758 6.905 -2.135 1.00 69.62 99 LEU A N 1
ATOM 753 C CA . LEU A 1 99 ? -5.512 7.626 -1.953 1.00 69.62 99 LEU A CA 1
ATOM 754 C C . LEU A 1 99 ? -4.353 6.995 -2.742 1.00 69.62 99 LEU A C 1
ATOM 756 O O . LEU A 1 99 ? -4.426 5.895 -3.304 1.00 69.62 99 LEU A O 1
ATOM 760 N N . LEU A 1 100 ? -3.264 7.757 -2.799 1.00 69.69 100 LEU A N 1
ATOM 761 C CA . LEU A 1 100 ? -1.972 7.434 -3.401 1.00 69.69 100 LEU A CA 1
ATOM 762 C C . LEU A 1 100 ? -1.564 5.953 -3.233 1.00 69.69 100 LEU A C 1
ATOM 764 O O . LEU A 1 100 ? -1.760 5.353 -2.176 1.00 69.69 100 LEU A O 1
ATOM 768 N N . THR A 1 101 ? -0.977 5.356 -4.274 1.00 73.38 101 THR A N 1
ATOM 769 C CA . THR A 1 101 ? -0.355 4.017 -4.235 1.00 73.38 101 THR A CA 1
ATOM 770 C C . THR A 1 101 ? 0.740 3.936 -3.167 1.00 73.38 101 THR A C 1
ATOM 772 O O . THR A 1 101 ? 1.297 4.950 -2.756 1.00 73.38 101 THR A O 1
ATOM 775 N N . HIS A 1 102 ? 1.138 2.727 -2.759 1.00 74.31 102 HIS A N 1
ATOM 776 C CA . HIS A 1 102 ? 2.234 2.547 -1.794 1.00 74.31 102 HIS A CA 1
ATOM 777 C C . HIS A 1 102 ? 3.533 3.258 -2.225 1.00 74.31 102 HIS A C 1
ATOM 779 O O . HIS A 1 102 ? 4.227 3.867 -1.414 1.00 74.31 102 HIS A O 1
ATOM 785 N N . TRP A 1 103 ? 3.848 3.234 -3.526 1.00 75.06 103 TRP A N 1
ATOM 786 C CA . TRP A 1 103 ? 4.979 3.986 -4.077 1.00 75.06 103 TRP A CA 1
ATOM 787 C C . TRP A 1 103 ? 4.849 5.488 -3.827 1.00 75.06 103 TRP A C 1
ATOM 789 O O . TRP A 1 103 ? 5.824 6.161 -3.508 1.00 75.06 103 TRP A O 1
ATOM 799 N N . GLU A 1 104 ? 3.637 6.007 -3.961 1.00 73.94 104 GLU A N 1
ATOM 800 C CA . GLU A 1 104 ? 3.324 7.418 -3.821 1.00 73.94 104 GLU A CA 1
ATOM 801 C C . GLU A 1 104 ? 3.221 7.874 -2.368 1.00 73.94 104 GLU A C 1
ATOM 803 O O . GLU A 1 104 ? 3.456 9.048 -2.102 1.00 73.94 104 GLU A O 1
ATOM 808 N N . GLN A 1 105 ? 2.963 6.959 -1.439 1.00 74.25 105 GLN A N 1
ATOM 809 C CA . GLN A 1 105 ? 3.009 7.211 0.002 1.00 74.25 105 GLN A CA 1
ATOM 810 C C . GLN A 1 105 ? 4.447 7.283 0.540 1.00 74.25 105 GLN A C 1
ATOM 812 O O . GLN A 1 105 ? 4.697 7.924 1.561 1.00 74.25 105 GLN A O 1
ATOM 817 N N . LEU A 1 106 ? 5.408 6.669 -0.158 1.00 77.50 106 LEU A N 1
ATOM 818 C CA . LEU A 1 106 ? 6.809 6.638 0.254 1.00 77.50 106 LEU A CA 1
ATOM 819 C C . LEU A 1 106 ? 7.380 8.064 0.358 1.00 77.50 106 LEU A C 1
ATOM 821 O O . LEU A 1 106 ? 7.263 8.847 -0.585 1.00 77.50 106 LEU A O 1
ATOM 825 N N . ASP A 1 107 ? 7.994 8.395 1.493 1.00 78.88 107 ASP A N 1
ATOM 826 C CA . ASP A 1 107 ? 8.508 9.734 1.825 1.00 78.88 107 ASP A CA 1
ATOM 827 C C . ASP A 1 107 ? 7.462 10.868 1.745 1.00 78.88 107 ASP A C 1
ATOM 829 O O . ASP A 1 107 ? 7.744 11.955 1.241 1.00 78.88 107 ASP A O 1
ATOM 833 N N . TYR A 1 108 ? 6.242 10.626 2.238 1.00 65.25 108 TYR A N 1
ATOM 834 C CA . TYR A 1 108 ? 5.169 11.634 2.332 1.00 65.25 108 TYR A CA 1
ATOM 835 C C . TYR A 1 108 ? 4.773 12.262 0.984 1.00 65.25 108 TYR A C 1
ATOM 837 O O . TYR A 1 108 ? 4.389 13.429 0.918 1.00 65.25 108 TYR A O 1
ATOM 845 N N . GLY A 1 109 ? 4.900 11.514 -0.115 1.00 65.00 109 GLY A N 1
ATOM 846 C CA . GLY A 1 109 ? 4.591 12.025 -1.455 1.00 65.00 109 GLY A CA 1
ATOM 847 C C . GLY A 1 109 ? 5.646 12.968 -2.035 1.00 65.00 109 GLY A C 1
ATOM 848 O O . GLY A 1 109 ? 5.467 13.467 -3.148 1.00 65.00 109 GLY A O 1
ATOM 849 N N . VAL A 1 110 ? 6.769 13.186 -1.342 1.00 72.81 110 VAL A N 1
ATOM 850 C CA . VAL A 1 110 ? 7.867 13.998 -1.870 1.00 72.81 110 VAL A CA 1
ATOM 851 C C . VAL A 1 110 ? 8.516 13.259 -3.039 1.00 72.81 110 VAL A C 1
ATOM 853 O O . VAL A 1 110 ? 8.968 12.117 -2.935 1.00 72.81 110 VAL A O 1
ATOM 856 N N . GLN A 1 111 ? 8.553 13.917 -4.193 1.00 75.12 111 GLN A N 1
ATOM 857 C CA . GLN A 1 111 ? 9.165 13.357 -5.391 1.00 75.12 111 GLN A CA 1
ATOM 858 C C . GLN A 1 111 ? 10.697 13.440 -5.303 1.00 75.12 111 GLN A C 1
ATOM 860 O O . GLN A 1 111 ? 11.254 14.377 -4.736 1.00 75.12 111 GLN A O 1
ATOM 865 N N . PHE A 1 112 ? 11.389 12.468 -5.908 1.00 75.75 112 PHE A N 1
ATOM 866 C CA . PHE A 1 112 ? 12.858 12.435 -6.033 1.00 75.75 112 PHE A CA 1
ATOM 867 C C . PHE A 1 112 ? 13.673 12.373 -4.730 1.00 75.75 112 PHE A C 1
ATOM 869 O O . PHE A 1 112 ? 14.841 12.782 -4.706 1.00 75.75 112 PHE A O 1
ATOM 876 N N . THR A 1 113 ? 13.119 11.790 -3.673 1.00 86.12 113 THR A N 1
ATOM 877 C CA . THR A 1 113 ? 13.888 11.431 -2.477 1.00 86.12 113 THR A CA 1
ATOM 878 C C . THR A 1 113 ? 14.966 10.384 -2.773 1.00 86.12 113 THR A C 1
ATOM 880 O O . THR A 1 113 ? 14.903 9.644 -3.763 1.00 86.12 113 THR A O 1
ATOM 883 N N . SER A 1 114 ? 15.982 10.313 -1.909 1.00 86.56 114 SER A N 1
ATOM 884 C CA . SER A 1 114 ? 17.069 9.332 -2.024 1.00 86.56 114 SER A CA 1
ATOM 885 C C . SER A 1 114 ? 16.539 7.895 -2.082 1.00 86.56 114 SER A C 1
ATOM 887 O O . SER A 1 114 ? 16.992 7.109 -2.915 1.00 86.56 114 SER A O 1
ATOM 889 N N . SER A 1 115 ? 15.519 7.583 -1.278 1.00 85.06 115 SER A N 1
ATOM 890 C CA . SER A 1 115 ? 14.862 6.274 -1.241 1.00 85.06 115 SER A CA 1
ATOM 891 C C . SER A 1 115 ? 14.185 5.937 -2.573 1.00 85.06 115 SER A C 1
ATOM 893 O O . SER A 1 115 ? 14.429 4.871 -3.141 1.00 85.06 115 SER A O 1
ATOM 895 N N . ARG A 1 116 ? 13.395 6.857 -3.148 1.00 86.12 116 ARG A N 1
ATOM 896 C CA . ARG A 1 116 ? 12.750 6.631 -4.455 1.00 86.12 116 ARG A CA 1
ATOM 897 C C . ARG A 1 116 ? 13.767 6.473 -5.581 1.00 86.12 116 ARG A C 1
ATOM 899 O O . ARG A 1 116 ? 13.608 5.595 -6.424 1.00 86.12 116 ARG A O 1
ATOM 906 N N . LYS A 1 117 ? 14.844 7.265 -5.584 1.00 88.38 117 LYS A N 1
ATOM 907 C CA . LYS A 1 117 ? 15.933 7.111 -6.566 1.00 88.38 117 LYS A CA 1
ATOM 908 C C . LYS A 1 117 ? 16.561 5.727 -6.476 1.00 88.38 117 LYS A C 1
ATOM 910 O O . LYS A 1 117 ? 16.708 5.073 -7.502 1.00 88.38 117 LYS A O 1
ATOM 915 N N . PHE A 1 118 ? 16.859 5.254 -5.269 1.00 91.38 118 PHE A N 1
ATOM 916 C CA . PHE A 1 118 ? 17.416 3.920 -5.057 1.00 91.38 118 PHE A CA 1
ATOM 917 C C . PHE A 1 118 ? 16.509 2.817 -5.627 1.00 91.38 118 PHE A C 1
ATOM 919 O O . PHE A 1 118 ? 16.955 1.997 -6.433 1.00 91.38 118 PHE A O 1
ATOM 926 N N . PHE A 1 119 ? 15.216 2.843 -5.296 1.00 89.44 119 PHE A N 1
ATOM 927 C CA . PHE A 1 119 ? 14.253 1.841 -5.767 1.00 89.44 119 PHE A CA 1
ATOM 928 C C . PHE A 1 119 ? 13.900 1.941 -7.258 1.00 89.44 119 PHE A C 1
ATOM 930 O O . PHE A 1 119 ? 13.357 0.983 -7.816 1.00 89.44 119 PHE A O 1
ATOM 937 N N . THR A 1 120 ? 14.165 3.074 -7.907 1.00 89.69 120 THR A N 1
ATOM 938 C CA . THR A 1 120 ? 14.006 3.236 -9.361 1.00 89.69 120 THR A CA 1
ATOM 939 C C . THR A 1 120 ? 15.279 2.849 -10.117 1.00 89.69 120 THR A C 1
ATOM 941 O O . THR A 1 120 ? 15.191 2.263 -11.190 1.00 89.69 120 THR A O 1
ATOM 944 N N . ILE A 1 121 ? 16.463 3.118 -9.558 1.00 92.50 121 ILE A N 1
ATOM 945 C CA . ILE A 1 121 ? 17.758 2.809 -10.184 1.00 92.50 121 ILE A CA 1
ATOM 946 C C . ILE A 1 121 ? 18.090 1.314 -10.091 1.00 92.50 121 ILE A C 1
ATOM 948 O O . ILE A 1 121 ? 18.618 0.751 -11.048 1.00 92.50 121 ILE A O 1
ATOM 952 N N . SER A 1 122 ? 17.759 0.652 -8.979 1.00 94.38 122 SER A N 1
ATOM 953 C CA . SER A 1 122 ? 18.088 -0.767 -8.761 1.00 94.38 122 SER A CA 1
ATOM 954 C C . SER A 1 122 ? 17.605 -1.704 -9.896 1.00 94.38 122 SER A C 1
ATOM 956 O O . SER A 1 122 ? 18.442 -2.421 -10.453 1.00 94.38 122 SER A O 1
ATOM 958 N N . PRO A 1 123 ? 16.335 -1.650 -10.360 1.00 92.75 123 PRO A N 1
ATOM 959 C CA . PRO A 1 123 ? 15.874 -2.456 -11.498 1.00 92.75 123 PRO A CA 1
ATOM 960 C C . PRO A 1 123 ? 16.589 -2.144 -12.819 1.00 92.75 123 PRO A C 1
ATOM 962 O O . PRO A 1 123 ? 16.799 -3.042 -13.628 1.00 92.75 123 PRO A O 1
ATOM 965 N N . ILE A 1 124 ? 16.985 -0.885 -13.038 1.00 94.00 124 ILE A N 1
ATOM 966 C CA . ILE A 1 124 ? 17.705 -0.461 -14.249 1.00 94.00 124 ILE A CA 1
ATOM 967 C C . ILE A 1 124 ? 19.103 -1.088 -14.270 1.00 94.00 124 ILE A C 1
ATOM 969 O O . ILE A 1 124 ? 19.518 -1.638 -15.288 1.00 94.00 124 ILE A O 1
ATOM 973 N N . ILE A 1 125 ? 19.816 -1.058 -13.140 1.00 95.00 125 ILE A N 1
ATOM 974 C CA . ILE A 1 125 ? 21.127 -1.709 -13.008 1.00 95.00 125 ILE A CA 1
ATOM 975 C C . ILE A 1 125 ? 20.991 -3.217 -13.230 1.00 95.00 125 ILE A C 1
ATOM 977 O O . ILE A 1 125 ? 21.760 -3.794 -14.000 1.00 95.00 125 ILE A O 1
ATOM 981 N N . LEU A 1 126 ? 19.993 -3.847 -12.602 1.00 93.00 126 LEU A N 1
ATOM 982 C CA . LEU A 1 126 ? 19.742 -5.280 -12.753 1.00 93.00 126 LEU A CA 1
ATOM 983 C C . LEU A 1 126 ? 19.448 -5.657 -14.212 1.00 93.00 126 LEU A C 1
ATOM 985 O O . LEU A 1 126 ? 19.980 -6.649 -14.702 1.00 93.00 126 LEU A O 1
ATOM 989 N N . TYR A 1 127 ? 18.665 -4.841 -14.922 1.00 94.25 127 TYR A N 1
ATOM 990 C CA . TYR A 1 127 ? 18.383 -5.023 -16.345 1.00 94.25 127 TYR A CA 1
ATOM 991 C C . TYR A 1 127 ? 19.653 -4.990 -17.203 1.00 94.25 127 TYR A C 1
ATOM 993 O O . TYR A 1 127 ? 19.844 -5.860 -18.059 1.00 94.25 127 TYR A O 1
ATOM 1001 N N . PHE A 1 128 ? 20.542 -4.018 -16.971 1.00 93.38 128 PHE A N 1
ATOM 1002 C CA . PHE A 1 128 ? 21.802 -3.942 -17.710 1.00 93.38 128 PHE A CA 1
ATOM 1003 C C . PHE A 1 128 ? 22.688 -5.154 -17.423 1.00 93.38 128 PHE A C 1
ATOM 1005 O O . PHE A 1 128 ? 23.164 -5.787 -18.363 1.00 93.38 128 PHE A O 1
ATOM 1012 N N . LEU A 1 129 ? 22.855 -5.530 -16.152 1.00 92.88 129 LEU A N 1
ATOM 1013 C CA . LEU A 1 129 ? 23.633 -6.714 -15.770 1.00 92.88 129 LEU A CA 1
ATOM 1014 C C . LEU A 1 129 ? 23.080 -7.995 -16.409 1.00 92.88 129 LEU A C 1
ATOM 1016 O O . LEU A 1 129 ? 23.848 -8.781 -16.966 1.00 92.88 129 LEU A O 1
ATOM 1020 N N . ALA A 1 130 ? 21.758 -8.178 -16.387 1.00 91.38 130 ALA A N 1
ATOM 1021 C CA . ALA A 1 130 ? 21.101 -9.318 -17.019 1.00 91.38 130 ALA A CA 1
ATOM 1022 C C . ALA A 1 130 ? 21.331 -9.337 -18.539 1.00 91.38 130 ALA A C 1
ATOM 1024 O O . ALA A 1 130 ? 21.660 -10.383 -19.093 1.00 91.38 130 ALA A O 1
ATOM 1025 N N . SER A 1 131 ? 21.237 -8.179 -19.199 1.00 91.31 131 SER A N 1
ATOM 1026 C CA . SER A 1 131 ? 21.462 -8.050 -20.647 1.00 91.31 131 SER A CA 1
ATOM 1027 C C . SER A 1 131 ? 22.907 -8.374 -21.049 1.00 91.31 131 SER A C 1
ATOM 1029 O O . SER A 1 131 ? 23.134 -9.032 -22.067 1.00 91.31 131 SER A O 1
ATOM 1031 N N . PHE A 1 132 ? 23.889 -7.966 -20.236 1.00 92.50 132 PHE A N 1
ATOM 1032 C CA . PHE A 1 132 ? 25.294 -8.330 -20.445 1.00 92.50 132 PHE A CA 1
ATOM 1033 C C . PHE A 1 132 ? 25.534 -9.832 -20.263 1.00 92.50 132 PHE A C 1
ATOM 1035 O O . PHE A 1 132 ? 26.260 -10.434 -21.055 1.00 92.50 132 PHE A O 1
ATOM 1042 N N . TYR A 1 133 ? 24.916 -10.447 -19.252 1.00 92.31 133 TYR A N 1
ATOM 1043 C CA . TYR A 1 133 ? 25.087 -11.872 -18.967 1.00 92.31 133 TYR A CA 1
ATOM 1044 C C . TYR A 1 133 ? 24.534 -12.763 -20.087 1.00 92.31 133 TYR A C 1
ATOM 1046 O O . TYR A 1 133 ? 25.178 -13.732 -20.488 1.00 92.31 133 TYR A O 1
ATOM 1054 N N . THR A 1 134 ? 23.377 -12.410 -20.650 1.00 91.56 134 THR A N 1
ATOM 1055 C CA . THR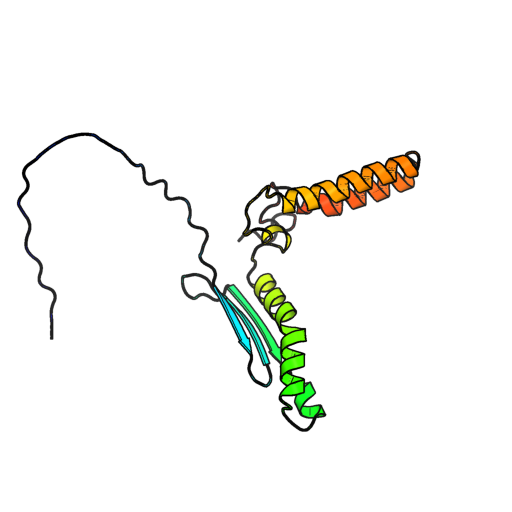 A 1 134 ? 22.734 -13.178 -21.729 1.00 91.56 134 THR A CA 1
ATOM 1056 C C . THR A 1 134 ? 23.291 -12.871 -23.118 1.00 91.56 134 THR A C 1
ATOM 1058 O O . THR A 1 134 ? 22.726 -13.326 -24.111 1.00 91.56 134 THR A O 1
ATOM 1061 N N . LYS A 1 135 ? 24.384 -12.099 -23.217 1.00 90.56 135 LYS A N 1
ATOM 1062 C CA . LYS A 1 135 ? 24.993 -11.675 -24.491 1.00 90.56 135 LYS A CA 1
ATOM 1063 C C . LYS A 1 135 ? 23.971 -11.079 -25.471 1.00 90.56 135 LYS A C 1
ATOM 1065 O O . LYS A 1 135 ? 24.097 -11.277 -26.675 1.00 90.56 135 LYS A O 1
ATOM 1070 N N . TYR A 1 136 ? 22.975 -10.353 -24.958 1.00 86.25 136 TYR A N 1
ATOM 1071 C CA . TYR A 1 136 ? 21.922 -9.728 -25.766 1.00 86.25 136 TYR A CA 1
ATOM 1072 C C . TYR A 1 136 ? 21.101 -10.706 -26.627 1.00 86.25 136 TYR A C 1
ATOM 1074 O O . TYR A 1 136 ? 20.599 -10.324 -27.683 1.00 86.25 136 TYR A O 1
ATOM 1082 N N . ASP A 1 137 ? 20.928 -11.954 -26.176 1.00 91.56 137 ASP A N 1
ATOM 1083 C CA . ASP A 1 137 ? 19.977 -12.881 -26.794 1.00 91.56 137 ASP A CA 1
ATOM 1084 C C . ASP A 1 137 ? 18.576 -12.252 -26.904 1.00 91.56 137 ASP A C 1
ATOM 1086 O O . ASP A 1 137 ? 18.052 -11.696 -25.934 1.00 91.56 137 ASP A O 1
ATOM 1090 N N . ALA A 1 138 ? 17.969 -12.343 -28.091 1.00 89.00 138 ALA A N 1
ATOM 1091 C CA . ALA A 1 138 ? 16.765 -11.587 -28.428 1.00 89.00 138 ALA A CA 1
ATOM 1092 C C . ALA A 1 138 ? 15.567 -11.944 -27.535 1.00 89.00 138 ALA A C 1
ATOM 1094 O O . ALA A 1 138 ? 14.812 -11.056 -27.138 1.00 89.00 138 ALA A O 1
ATOM 1095 N N . ALA A 1 139 ? 15.402 -13.222 -27.178 1.00 89.44 139 ALA A N 1
ATOM 1096 C CA . ALA A 1 139 ? 14.276 -13.662 -26.359 1.00 89.44 139 ALA A CA 1
ATOM 1097 C C . ALA A 1 139 ? 14.383 -13.115 -24.926 1.00 89.44 139 ALA A C 1
ATOM 1099 O O . ALA A 1 139 ? 13.435 -12.520 -24.409 1.00 89.44 139 ALA A O 1
ATOM 1100 N N . HIS A 1 140 ? 15.558 -13.250 -24.307 1.00 90.00 140 HIS A N 1
ATOM 1101 C CA . HIS A 1 140 ? 15.805 -12.754 -22.951 1.00 90.00 140 HIS A CA 1
ATOM 1102 C C . HIS A 1 140 ? 15.793 -11.229 -22.886 1.00 90.00 140 HIS A C 1
ATOM 1104 O O . HIS A 1 140 ? 15.273 -10.661 -21.927 1.00 90.00 140 HIS A O 1
ATOM 1110 N N . PHE A 1 141 ? 16.331 -10.562 -23.911 1.00 92.31 141 PHE A N 1
ATOM 1111 C CA . PHE A 1 141 ? 16.314 -9.108 -24.006 1.00 92.31 141 PHE A CA 1
ATOM 1112 C C . PHE A 1 141 ? 14.877 -8.582 -23.987 1.00 92.31 141 PHE A C 1
ATOM 1114 O O . PHE A 1 141 ? 14.547 -7.776 -23.123 1.00 92.31 141 PHE A O 1
ATOM 1121 N N . VAL A 1 142 ? 13.993 -9.108 -24.845 1.00 93.12 142 VAL A N 1
ATOM 1122 C CA . VAL A 1 142 ? 12.585 -8.679 -24.904 1.00 93.12 142 VAL A CA 1
ATOM 1123 C C . VAL A 1 142 ? 11.865 -8.914 -23.575 1.00 93.12 142 VAL A C 1
ATOM 1125 O O . VAL A 1 142 ? 11.207 -8.002 -23.073 1.00 93.12 142 VAL A O 1
ATOM 1128 N N . VAL A 1 143 ? 12.012 -10.096 -22.969 1.00 92.62 143 VAL A N 1
ATOM 1129 C CA . VAL A 1 143 ? 11.369 -10.411 -21.680 1.00 92.62 143 VAL A CA 1
ATOM 1130 C C . VAL A 1 143 ? 11.861 -9.475 -20.571 1.00 92.62 143 VAL A C 1
ATOM 1132 O O . VAL A 1 143 ? 11.048 -8.908 -19.837 1.00 92.62 143 VAL A O 1
ATOM 1135 N N . ASN A 1 144 ? 13.173 -9.243 -20.483 1.00 91.44 144 ASN A N 1
ATOM 1136 C CA . ASN A 1 144 ? 13.761 -8.341 -19.495 1.00 91.44 144 ASN A CA 1
ATOM 1137 C C . ASN A 1 144 ? 13.344 -6.883 -19.731 1.00 91.44 144 ASN A C 1
ATOM 1139 O O . ASN A 1 144 ? 13.082 -6.165 -18.766 1.00 91.44 144 ASN A O 1
ATOM 1143 N N . THR A 1 145 ? 13.233 -6.443 -20.989 1.00 92.81 145 THR A N 1
ATOM 1144 C CA . THR A 1 145 ? 12.750 -5.097 -21.327 1.00 92.81 145 THR A CA 1
ATOM 1145 C C . THR A 1 145 ? 11.291 -4.928 -20.915 1.00 92.81 145 THR A C 1
ATOM 1147 O O . THR A 1 145 ? 10.958 -3.938 -20.267 1.00 92.81 145 THR A O 1
ATOM 1150 N N . VAL A 1 146 ? 10.418 -5.896 -21.213 1.00 94.12 146 VAL A N 1
ATOM 1151 C CA . VAL A 1 146 ? 9.006 -5.859 -20.789 1.00 94.12 146 VAL A CA 1
ATOM 1152 C C . VAL A 1 146 ? 8.896 -5.846 -19.262 1.00 94.12 146 VAL A C 1
ATOM 1154 O O . VAL A 1 146 ? 8.131 -5.053 -18.712 1.00 94.12 146 VAL A O 1
ATOM 1157 N N . SER A 1 147 ? 9.701 -6.657 -18.569 1.00 92.62 147 SER A N 1
ATOM 1158 C CA . SER A 1 147 ? 9.754 -6.669 -17.104 1.00 92.62 147 SER A CA 1
ATOM 1159 C C . SER A 1 147 ? 10.255 -5.346 -16.518 1.00 92.62 147 SER A C 1
ATOM 1161 O O . SER A 1 147 ? 9.765 -4.916 -15.476 1.00 92.62 147 SER A O 1
ATOM 1163 N N . LEU A 1 148 ? 11.231 -4.688 -17.148 1.00 92.75 148 LEU A N 1
ATOM 1164 C CA . LEU A 1 148 ? 11.699 -3.377 -16.702 1.00 92.75 148 LEU A CA 1
ATOM 1165 C C . LEU A 1 148 ? 10.602 -2.326 -16.891 1.00 92.75 148 LEU A C 1
ATOM 1167 O O . LEU A 1 148 ? 10.348 -1.535 -15.984 1.00 92.75 148 LEU A O 1
ATOM 1171 N N . LEU A 1 149 ? 9.936 -2.328 -18.048 1.00 92.06 149 LEU A N 1
ATOM 1172 C CA . LEU A 1 149 ? 8.869 -1.380 -18.358 1.00 92.06 149 LEU A CA 1
ATOM 1173 C C . LEU A 1 149 ? 7.689 -1.521 -17.391 1.00 92.06 149 LEU A C 1
ATOM 1175 O O . LEU A 1 149 ? 7.210 -0.505 -16.891 1.00 92.06 149 LEU A O 1
ATOM 1179 N N . SER A 1 150 ? 7.261 -2.740 -17.053 1.00 89.81 150 SER A N 1
ATOM 1180 C CA . SER A 1 150 ? 6.152 -2.948 -16.110 1.00 89.81 150 SER A CA 1
ATOM 1181 C C . SER A 1 150 ? 6.447 -2.411 -14.702 1.00 89.81 150 SER A C 1
ATOM 1183 O O . SER A 1 150 ? 5.541 -1.920 -14.033 1.00 89.81 150 SER A O 1
ATOM 1185 N N . VAL A 1 151 ? 7.711 -2.441 -14.266 1.00 89.56 151 VAL A N 1
ATOM 1186 C CA . VAL A 1 151 ? 8.145 -1.920 -12.958 1.00 89.56 151 VAL A CA 1
ATOM 1187 C C . VAL A 1 151 ? 8.425 -0.414 -12.995 1.00 89.56 151 VAL A C 1
ATOM 1189 O O . VAL A 1 151 ? 8.205 0.279 -11.998 1.00 89.56 151 VAL A O 1
ATOM 1192 N N . LEU A 1 152 ? 8.929 0.106 -14.118 1.00 89.44 152 LEU A N 1
ATOM 1193 C CA . LEU A 1 152 ? 9.346 1.503 -14.248 1.00 89.44 152 LEU A CA 1
ATOM 1194 C C . LEU A 1 152 ? 8.176 2.435 -14.574 1.00 89.44 152 LEU A C 1
ATOM 1196 O O . LEU A 1 152 ? 8.104 3.520 -13.999 1.00 89.44 152 LEU A O 1
ATOM 1200 N N . ILE A 1 153 ? 7.260 2.018 -15.458 1.00 88.44 153 ILE A N 1
ATOM 1201 C CA . ILE A 1 153 ? 6.126 2.839 -15.910 1.00 88.44 153 ILE A CA 1
ATOM 1202 C C . ILE A 1 153 ? 5.328 3.386 -14.714 1.00 88.44 153 ILE A C 1
ATOM 1204 O O . ILE A 1 153 ? 5.212 4.605 -14.619 1.00 88.44 153 ILE A O 1
ATOM 1208 N N . PRO A 1 154 ? 4.875 2.576 -13.734 1.00 83.00 154 PRO A N 1
ATOM 1209 C CA . PRO A 1 154 ? 4.092 3.087 -12.603 1.00 83.00 154 PRO A CA 1
ATOM 1210 C C . PRO A 1 154 ? 4.842 4.088 -11.711 1.00 83.00 154 PRO A C 1
ATOM 1212 O O . PRO A 1 154 ? 4.221 4.804 -10.933 1.00 83.00 154 PRO A O 1
ATOM 1215 N N . LYS A 1 155 ? 6.179 4.131 -11.790 1.00 86.50 155 LYS A N 1
ATOM 1216 C CA . LYS A 1 155 ? 7.030 5.007 -10.971 1.00 86.50 155 LYS A CA 1
ATOM 1217 C C . LYS A 1 155 ? 7.361 6.336 -11.649 1.00 86.50 155 LYS A C 1
ATOM 1219 O O . LYS A 1 155 ? 8.011 7.178 -11.025 1.00 86.50 155 LYS A O 1
ATOM 1224 N N . LEU A 1 156 ? 6.964 6.521 -12.908 1.00 84.25 156 LEU A N 1
ATOM 1225 C CA . LEU A 1 156 ? 7.220 7.745 -13.658 1.00 84.25 156 LEU A CA 1
ATOM 1226 C C . LEU A 1 156 ? 6.451 8.933 -13.054 1.00 84.25 156 LEU A C 1
ATOM 1228 O O . LEU A 1 156 ? 5.277 8.793 -12.712 1.00 84.25 156 LEU A O 1
ATOM 1232 N N . PRO A 1 157 ? 7.067 10.127 -12.962 1.00 76.50 157 PRO A N 1
ATOM 1233 C CA . PRO A 1 157 ? 6.429 11.299 -12.357 1.00 76.50 157 PRO A CA 1
ATOM 1234 C C . PRO A 1 157 ? 5.171 11.754 -13.111 1.00 76.50 157 PRO A C 1
ATOM 1236 O O . PRO A 1 157 ? 4.273 12.335 -12.510 1.00 76.50 157 PRO A O 1
ATOM 1239 N N . GLN A 1 158 ? 5.073 11.462 -14.411 1.00 77.62 158 GLN A N 1
ATOM 1240 C CA . GLN A 1 158 ? 3.899 11.757 -15.237 1.00 77.62 158 GLN A CA 1
ATOM 1241 C C . GLN A 1 158 ? 2.676 10.909 -14.860 1.00 77.62 158 GLN A C 1
ATOM 1243 O O . GLN A 1 158 ? 1.556 11.280 -15.201 1.00 77.62 158 GLN A O 1
ATOM 1248 N N . LEU A 1 159 ? 2.891 9.776 -14.183 1.00 76.31 159 LEU A N 1
ATOM 1249 C CA . LEU A 1 159 ? 1.839 8.856 -13.758 1.00 76.31 159 LEU A CA 1
ATOM 1250 C C . LEU A 1 159 ? 1.473 9.014 -12.275 1.00 76.31 159 LEU A C 1
ATOM 1252 O O . LEU A 1 159 ? 0.732 8.202 -11.725 1.00 76.31 159 LEU A O 1
ATOM 1256 N N . HIS A 1 160 ? 1.940 10.088 -11.633 1.00 73.00 160 HIS A N 1
ATOM 1257 C CA . HIS A 1 160 ? 1.565 10.392 -10.260 1.00 73.00 160 HIS A CA 1
ATOM 1258 C C . HIS A 1 160 ? 0.063 10.702 -10.152 1.00 73.00 160 HIS A C 1
ATOM 1260 O O . HIS A 1 160 ? -0.463 11.547 -10.875 1.00 73.00 160 HIS A O 1
ATOM 1266 N N . GLY A 1 161 ? -0.630 10.004 -9.259 1.00 66.75 161 GLY A N 1
ATOM 1267 C CA . GLY A 1 161 ? -2.066 10.096 -9.035 1.00 66.75 161 GLY A CA 1
ATOM 1268 C C . GLY A 1 161 ? -2.905 9.384 -10.094 1.00 66.75 161 GLY A C 1
ATOM 1269 O O . GLY A 1 161 ? -4.127 9.445 -10.024 1.00 66.75 161 GLY A O 1
ATOM 1270 N N . VAL A 1 162 ? -2.295 8.704 -11.074 1.00 68.88 162 VAL A N 1
ATOM 1271 C CA . VAL A 1 162 ? -3.030 8.010 -12.140 1.00 68.88 162 VAL A CA 1
ATOM 1272 C C . VAL A 1 162 ? -2.590 6.553 -12.229 1.00 68.88 162 VAL A C 1
ATOM 1274 O O . VAL A 1 162 ? -1.525 6.206 -12.729 1.00 68.88 162 VAL A O 1
ATOM 1277 N N . ARG A 1 163 ? -3.453 5.649 -11.764 1.00 64.81 163 ARG A N 1
ATOM 1278 C CA . ARG A 1 163 ? -3.139 4.217 -11.652 1.00 64.81 163 ARG A CA 1
ATOM 1279 C C . ARG A 1 163 ? -3.237 3.435 -12.970 1.00 64.81 163 ARG A C 1
ATOM 1281 O O . ARG A 1 163 ? -3.419 2.232 -12.891 1.00 64.81 163 ARG A O 1
ATOM 1288 N N . ILE A 1 164 ? -3.050 4.089 -14.130 1.00 56.38 164 ILE A N 1
ATOM 1289 C CA . ILE A 1 164 ? -3.227 3.610 -15.528 1.00 56.38 164 ILE A CA 1
ATOM 1290 C C . ILE A 1 164 ? -4.487 4.203 -16.196 1.00 56.38 164 ILE A C 1
ATOM 1292 O O . ILE A 1 164 ? -5.590 4.151 -15.661 1.00 56.38 164 ILE A O 1
ATOM 1296 N N . PHE A 1 165 ? -4.298 4.811 -17.376 1.00 56.06 165 PHE A N 1
ATOM 1297 C CA . PHE A 1 165 ? -5.340 5.343 -18.277 1.00 56.06 165 PHE A CA 1
ATOM 1298 C C . PHE A 1 165 ? -6.396 6.292 -17.670 1.00 56.06 165 PHE A C 1
ATOM 1300 O O . PHE A 1 165 ? -7.476 6.443 -18.227 1.00 56.06 165 PHE A O 1
ATOM 1307 N N . GLY A 1 166 ? -6.101 6.975 -16.560 1.00 53.12 166 GLY A N 1
ATOM 1308 C CA . GLY A 1 166 ? -6.984 8.024 -16.028 1.00 53.12 166 GLY A CA 1
ATOM 1309 C C . GLY A 1 166 ? -8.325 7.529 -15.472 1.00 53.12 166 GLY A C 1
ATOM 1310 O O . GLY A 1 166 ? -9.212 8.346 -15.254 1.00 53.12 166 GLY A O 1
ATOM 1311 N N . ILE A 1 167 ? -8.465 6.224 -15.207 1.00 56.19 167 ILE A N 1
ATOM 1312 C CA . ILE A 1 167 ? -9.708 5.619 -14.691 1.00 56.19 167 ILE A CA 1
ATOM 1313 C C . ILE A 1 167 ?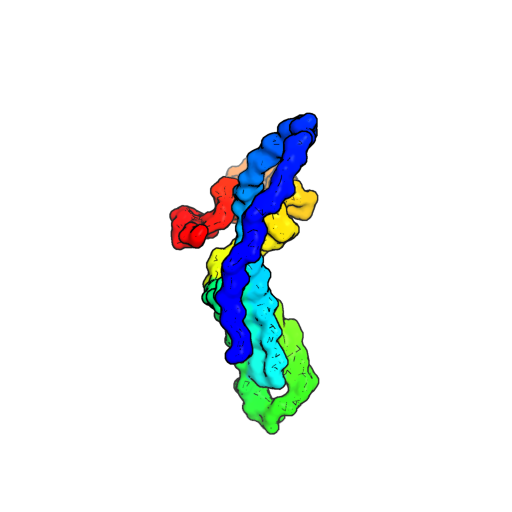 -9.999 6.039 -13.234 1.00 56.19 167 ILE A C 1
ATOM 1315 O O . ILE A 1 167 ? -11.106 5.843 -12.751 1.00 56.19 167 ILE A O 1
ATOM 1319 N N . ASN A 1 168 ? -9.049 6.671 -12.535 1.00 48.16 168 ASN A N 1
ATOM 1320 C CA . ASN A 1 168 ? -9.242 7.112 -11.153 1.00 48.16 168 ASN A CA 1
ATOM 1321 C C . ASN A 1 168 ? -8.542 8.453 -10.883 1.00 48.16 168 ASN A C 1
ATOM 1323 O O . ASN A 1 168 ? -7.530 8.516 -10.188 1.00 48.16 168 ASN A O 1
ATOM 1327 N N . LYS A 1 169 ? -9.030 9.516 -11.532 1.00 47.81 169 LYS A N 1
ATOM 1328 C CA . LYS A 1 169 ? -8.717 10.896 -11.145 1.00 47.81 169 LYS A CA 1
ATOM 1329 C C . LYS A 1 169 ? -9.716 11.298 -10.060 1.00 47.81 169 LYS A C 1
ATOM 1331 O O . LYS A 1 169 ? -10.905 11.376 -10.356 1.00 47.81 169 LYS A O 1
ATOM 1336 N N . TYR A 1 170 ? -9.222 11.530 -8.853 1.00 51.88 170 TYR A N 1
ATOM 13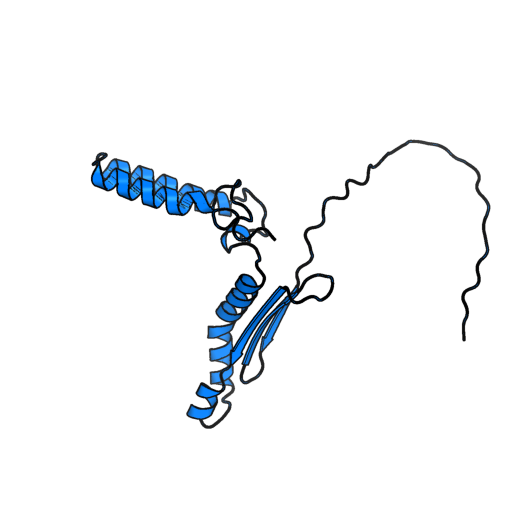37 C CA . TYR A 1 170 ? -9.960 12.182 -7.771 1.00 51.88 170 TYR A CA 1
ATOM 1338 C C . TYR A 1 170 ? -9.574 13.659 -7.739 1.00 51.88 170 TYR A C 1
ATOM 1340 O O . TYR A 1 170 ? -8.389 13.952 -8.037 1.00 51.88 170 TYR A O 1
#

InterPro domains:
  IPR007203 ORMDL family [PF04061] (97-163)
  IPR007203 ORMDL family [PTHR12665] (94-170)
  IPR043129 ATPase, nucleotide binding domain [SSF53067] (34-99)

Sequence (170 aa):
MFTFSSSCLRKLPQFCHKHYSARTCVTASSPRLVLGIETSCDETGAAVMDETGVVLGEYLHSQKEVHLKTGGIIPTVAQQLHREHIAHVVQEAMNRSGLLTHWEQLDYGVQFTSSRKFFTISPIILYFLASFYTKYDAAHFVVNTVSLLSVLIPKLPQLHGVRIFGINKY

Organism: NCBI:txid630683

Foldseek 3Di:
DDDDDDDDDDDDDDDDDDDPPPPPPPPPPDWDKDWDWDQDLFKTKIFIATPVGDTLFMFMDGNVVVQVVVVHRDNVVSVVVCVVCNVVRSVRNCVSSLDWDPLCPPPPNDPPDPVLCCQLVVLVVVLVVQCVVVVNDPVSNVVSVVVNCVSNVCSDPVCTSPPPDNPRDD

pLDDT: mean 77.12, std 21.13, range [26.81, 96.62]

Radius of gyration: 26.86 Å; chains: 1; bounding box: 52×80×57 Å